Protein AF-A0A7W0KG29-F1 (afdb_monomer)

Sequence (65 aa):
MDGTLYRDGEAFAIRFERILQHPIDRVWAALTERDRLAEWLGDVEIELRPGGAIRIVFSGVEPSA

Structure (mmCIF, N/CA/C/O backbone):
data_AF-A0A7W0KG29-F1
#
_entry.id   AF-A0A7W0KG29-F1
#
loop_
_atom_site.group_PDB
_atom_site.id
_atom_site.type_symbol
_atom_site.label_atom_id
_atom_site.label_alt_id
_atom_site.label_comp_id
_atom_site.label_asym_id
_atom_site.label_entity_id
_atom_site.label_seq_id
_atom_site.pdbx_PDB_ins_code
_atom_site.Cartn_x
_atom_site.Cartn_y
_atom_site.Cartn_z
_atom_site.occupancy
_atom_site.B_iso_or_equiv
_atom_site.auth_seq_id
_atom_site.auth_comp_id
_atom_site.auth_asym_id
_atom_site.auth_atom_id
_atom_site.pdbx_PDB_model_num
ATOM 1 N N . MET A 1 1 ? -6.290 14.029 5.533 1.00 65.38 1 MET A N 1
ATOM 2 C CA . MET A 1 1 ? -6.999 12.812 5.083 1.00 65.38 1 MET A CA 1
ATOM 3 C C . MET A 1 1 ? -7.635 12.190 6.307 1.00 65.38 1 MET A C 1
ATOM 5 O O . MET A 1 1 ? -6.895 11.910 7.240 1.00 65.38 1 MET A O 1
ATOM 9 N N . ASP A 1 2 ? -8.948 11.965 6.304 1.00 86.81 2 ASP A N 1
ATOM 10 C CA . ASP A 1 2 ? -9.635 11.408 7.476 1.00 86.81 2 ASP A CA 1
ATOM 11 C C . ASP A 1 2 ? -9.648 9.878 7.401 1.00 86.81 2 ASP A C 1
ATOM 13 O O . ASP A 1 2 ? -9.956 9.295 6.352 1.00 86.81 2 ASP A O 1
ATOM 17 N N . GLY A 1 3 ? -9.259 9.234 8.496 1.00 92.62 3 GLY A N 1
ATOM 18 C CA . GLY A 1 3 ? -9.309 7.790 8.692 1.00 92.62 3 GLY A CA 1
ATOM 19 C C . GLY A 1 3 ? -9.880 7.494 10.071 1.00 92.62 3 GLY A C 1
ATOM 20 O O . GLY A 1 3 ? -9.719 8.289 10.996 1.00 92.62 3 GLY A O 1
ATOM 21 N N . THR A 1 4 ? -10.567 6.367 10.213 1.00 96.56 4 THR A N 1
ATOM 22 C CA . THR A 1 4 ? -11.117 5.951 11.506 1.00 96.56 4 THR A CA 1
ATOM 23 C C . THR A 1 4 ? -10.144 4.989 12.170 1.00 96.56 4 THR A C 1
ATOM 25 O O . THR A 1 4 ? -9.867 3.921 11.622 1.00 96.56 4 THR A O 1
ATOM 28 N N . LEU A 1 5 ? -9.632 5.374 13.341 1.00 96.94 5 LEU A N 1
ATOM 29 C CA . LEU A 1 5 ? -8.850 4.511 14.223 1.00 96.94 5 LEU A CA 1
ATOM 30 C C . LEU A 1 5 ? -9.798 3.760 15.159 1.00 96.94 5 LEU A C 1
ATOM 32 O O . LEU A 1 5 ? -10.640 4.374 15.813 1.00 96.94 5 LEU A O 1
ATOM 36 N N . TYR A 1 6 ? -9.648 2.445 15.249 1.00 96.50 6 TYR A N 1
ATOM 37 C CA . TYR A 1 6 ? -10.410 1.6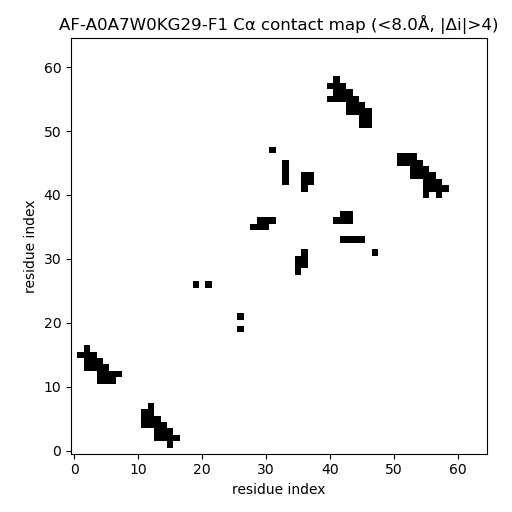10 16.172 1.00 96.50 6 TYR A CA 1
ATOM 38 C C . TYR A 1 6 ? -9.534 0.488 16.724 1.00 96.50 6 TYR A C 1
ATOM 40 O O . TYR A 1 6 ? -8.485 0.154 16.171 1.00 96.50 6 TYR A O 1
ATOM 48 N N . ARG A 1 7 ? -9.946 -0.066 17.865 1.00 97.25 7 ARG A N 1
ATOM 49 C CA . ARG A 1 7 ? -9.269 -1.208 18.478 1.00 97.25 7 ARG A CA 1
ATOM 50 C C . ARG A 1 7 ? -9.742 -2.499 17.813 1.00 97.25 7 ARG A C 1
ATOM 52 O O . ARG A 1 7 ? -10.947 -2.693 17.681 1.00 97.25 7 ARG A O 1
ATOM 59 N N . ASP A 1 8 ? -8.805 -3.360 17.436 1.00 96.81 8 ASP A N 1
ATOM 60 C CA . ASP A 1 8 ? -9.055 -4.676 16.843 1.00 96.81 8 ASP A CA 1
ATOM 61 C C . ASP A 1 8 ? -8.346 -5.747 17.685 1.00 96.81 8 ASP A C 1
ATOM 63 O O . ASP A 1 8 ? -7.147 -5.998 17.551 1.00 96.81 8 ASP A O 1
ATOM 67 N N . GLY A 1 9 ? -9.074 -6.296 18.663 1.00 95.88 9 GLY A N 1
ATOM 68 C CA . GLY A 1 9 ? -8.518 -7.193 19.676 1.00 95.88 9 GLY A CA 1
ATOM 69 C C . GLY A 1 9 ? -7.417 -6.528 20.511 1.00 95.88 9 GLY A C 1
ATOM 70 O O . GLY A 1 9 ? -7.659 -5.553 21.231 1.00 95.88 9 GLY A O 1
ATOM 71 N N . GLU A 1 10 ? -6.205 -7.076 20.428 1.00 97.25 10 GLU A N 1
ATOM 72 C CA . GLU A 1 10 ? -5.010 -6.534 21.087 1.00 97.25 10 GLU A CA 1
ATOM 73 C C . GLU A 1 10 ? -4.299 -5.451 20.256 1.00 97.25 10 GLU A C 1
ATOM 75 O O . GLU A 1 10 ? -3.432 -4.752 20.781 1.00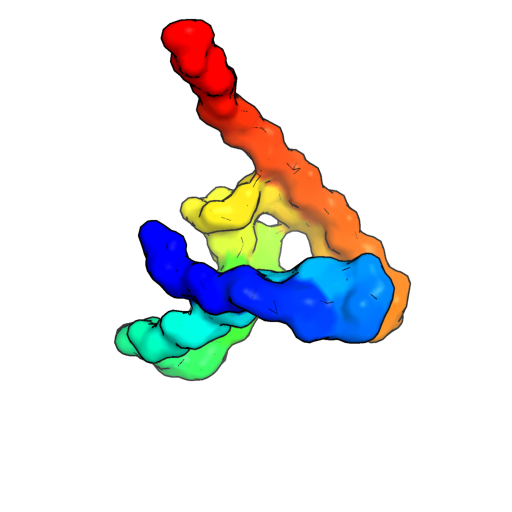 97.25 10 GLU A O 1
ATOM 80 N N . ALA A 1 11 ? -4.685 -5.272 18.989 1.00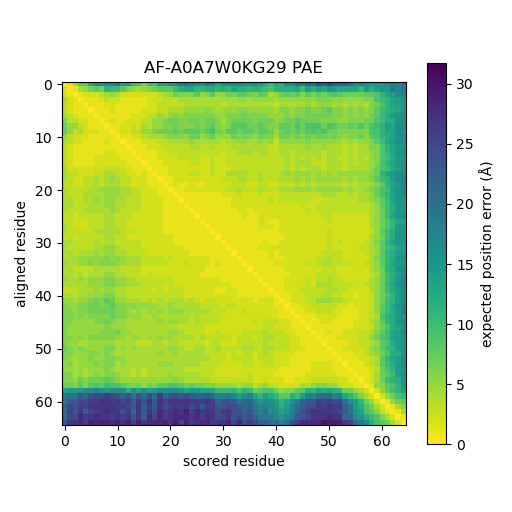 97.19 11 ALA A N 1
ATOM 81 C CA . ALA A 1 11 ? -4.090 -4.318 18.061 1.00 97.19 11 ALA A CA 1
ATOM 82 C C . ALA A 1 11 ? -4.976 -3.077 17.840 1.00 97.19 11 ALA A C 1
ATOM 84 O O . ALA A 1 11 ? -6.108 -2.971 18.321 1.00 97.19 11 ALA A O 1
ATOM 85 N N . PHE A 1 12 ? -4.443 -2.120 17.082 1.00 97.50 12 PHE A N 1
ATOM 86 C CA . PHE A 1 12 ? -5.199 -1.001 16.528 1.00 97.50 12 PHE A CA 1
ATOM 87 C C . PHE A 1 12 ? -5.247 -1.119 15.009 1.00 97.50 12 PHE A C 1
ATOM 89 O O . PHE A 1 12 ? -4.245 -1.448 14.376 1.00 97.50 12 PHE A O 1
ATOM 96 N N . ALA A 1 13 ? -6.399 -0.795 14.434 1.00 97.00 13 ALA A N 1
ATOM 97 C CA . ALA A 1 13 ? -6.615 -0.767 13.000 1.00 97.00 13 ALA A CA 1
ATOM 98 C C . ALA A 1 13 ? -7.043 0.634 12.557 1.00 97.00 13 ALA A C 1
ATOM 100 O O . ALA A 1 13 ? -7.783 1.333 13.254 1.00 97.00 13 ALA A O 1
ATOM 101 N N . ILE A 1 14 ? -6.583 1.035 11.372 1.00 96.62 14 ILE A N 1
ATOM 102 C CA . ILE A 1 14 ? -7.018 2.259 10.702 1.00 96.62 14 ILE A CA 1
ATOM 103 C C . ILE A 1 14 ? -7.758 1.897 9.417 1.00 96.62 14 ILE A C 1
ATOM 105 O O . ILE A 1 14 ? -7.283 1.084 8.624 1.00 96.62 14 ILE A O 1
ATOM 109 N N . ARG A 1 15 ? -8.936 2.491 9.206 1.00 95.69 15 ARG A N 1
ATOM 110 C CA . ARG A 1 15 ? -9.728 2.312 7.983 1.00 95.69 15 ARG A CA 1
ATOM 111 C C . ARG A 1 15 ? -9.811 3.617 7.207 1.00 95.69 15 ARG A C 1
ATOM 113 O O . ARG A 1 15 ? -10.226 4.646 7.740 1.00 95.69 15 ARG A O 1
ATOM 120 N N . PHE A 1 16 ? -9.461 3.533 5.928 1.00 95.56 16 PHE A N 1
ATOM 121 C CA . PHE A 1 16 ? -9.667 4.584 4.943 1.00 95.56 16 PHE A CA 1
ATOM 122 C C . PHE A 1 16 ? -10.658 4.092 3.889 1.00 95.56 16 PHE A C 1
ATOM 124 O O . PHE A 1 16 ? -10.495 3.004 3.344 1.00 95.56 16 PHE A O 1
ATOM 131 N N . GLU A 1 17 ? -11.662 4.907 3.576 1.00 94.88 17 GLU A N 1
ATOM 132 C CA . GLU A 1 17 ? -12.588 4.671 2.466 1.00 94.88 17 GLU A CA 1
ATOM 133 C C . GLU A 1 17 ? -12.517 5.835 1.490 1.00 94.88 17 GLU A C 1
ATOM 135 O O . GLU A 1 17 ? -12.572 6.998 1.898 1.00 94.88 17 GLU A O 1
ATOM 140 N N . ARG A 1 18 ? -12.357 5.534 0.200 1.00 90.94 18 ARG A N 1
ATOM 141 C CA . ARG A 1 18 ? -12.235 6.542 -0.856 1.00 90.94 18 ARG A CA 1
ATOM 142 C C . ARG A 1 18 ? -13.008 6.099 -2.086 1.00 90.94 18 ARG A C 1
ATOM 144 O O . ARG A 1 18 ? -12.883 4.960 -2.524 1.00 90.94 18 ARG A O 1
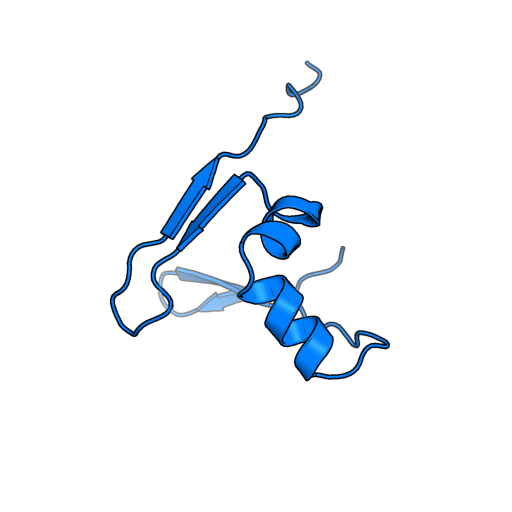ATOM 151 N N . ILE A 1 19 ? -13.756 7.033 -2.664 1.00 95.00 19 ILE A N 1
ATOM 152 C CA . ILE A 1 19 ? -14.318 6.891 -4.004 1.00 95.00 19 ILE A CA 1
ATOM 153 C C . ILE A 1 19 ? -13.351 7.591 -4.953 1.00 95.00 19 ILE A C 1
ATOM 155 O O . ILE A 1 19 ? -13.239 8.816 -4.942 1.00 95.00 19 ILE A O 1
ATOM 159 N N . LEU A 1 20 ? -12.624 6.809 -5.746 1.00 95.00 20 LEU A N 1
ATOM 160 C CA . LEU A 1 20 ? -11.740 7.331 -6.781 1.00 95.00 20 LEU A CA 1
ATOM 161 C C . LEU A 1 20 ? -12.529 7.440 -8.086 1.00 95.00 20 LEU A C 1
ATOM 163 O O . LEU A 1 20 ? -13.150 6.471 -8.515 1.00 95.00 20 LEU A O 1
ATOM 167 N N . GLN A 1 21 ? -12.496 8.605 -8.736 1.00 97.12 21 GLN A N 1
ATOM 168 C CA . GLN A 1 21 ? -13.165 8.840 -10.024 1.00 97.12 21 GLN A CA 1
ATOM 169 C C . GLN A 1 21 ? -12.368 8.241 -11.197 1.00 97.12 21 GLN A C 1
ATOM 171 O O . GLN A 1 21 ? -12.085 8.902 -12.196 1.00 97.12 21 GLN A O 1
ATOM 176 N N . HIS A 1 22 ? -11.970 6.978 -11.061 1.00 96.81 22 HIS A N 1
ATOM 177 C CA . HIS A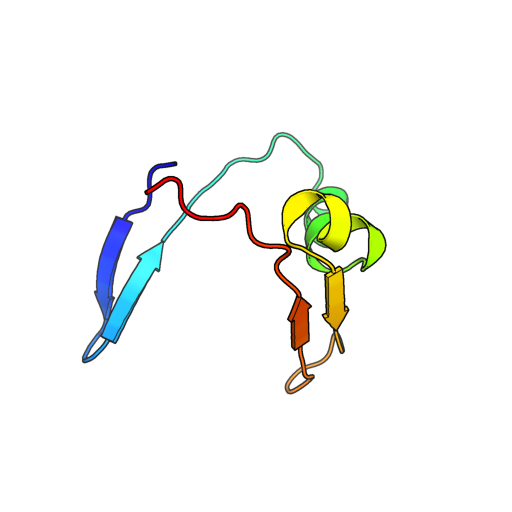 1 22 ? -11.167 6.245 -12.029 1.00 96.81 22 HIS A CA 1
ATOM 178 C C . HIS A 1 22 ? -11.704 4.821 -12.211 1.00 96.81 22 HIS A C 1
ATOM 180 O O . HIS A 1 22 ? -12.222 4.242 -11.256 1.00 96.81 22 HIS A O 1
ATOM 186 N N . PRO A 1 23 ? -11.567 4.234 -13.416 1.00 98.00 23 PRO A N 1
ATOM 187 C CA . PRO A 1 23 ? -11.860 2.821 -13.629 1.00 98.00 23 PRO A CA 1
ATOM 188 C C . PRO A 1 23 ? -11.043 1.931 -12.690 1.00 98.00 23 PRO A C 1
ATOM 190 O O . PRO A 1 23 ? -9.895 2.255 -12.372 1.00 98.00 23 PRO A O 1
ATOM 193 N N . ILE A 1 24 ? -11.611 0.788 -12.300 1.00 97.31 24 ILE A N 1
ATOM 194 C CA . ILE A 1 24 ? -10.969 -0.145 -11.365 1.00 97.31 24 ILE A CA 1
ATOM 195 C C . ILE A 1 24 ? -9.595 -0.609 -11.857 1.00 97.31 24 ILE A C 1
ATOM 197 O O . ILE A 1 24 ? -8.663 -0.655 -11.064 1.00 97.31 24 ILE A O 1
ATOM 201 N N . ASP A 1 25 ? -9.433 -0.823 -13.164 1.00 98.12 25 ASP A N 1
ATOM 202 C CA . ASP A 1 25 ? -8.159 -1.247 -13.757 1.00 98.12 25 ASP A CA 1
ATOM 203 C C . ASP A 1 25 ? -7.059 -0.200 -13.560 1.00 98.12 25 ASP A C 1
ATOM 205 O O . ASP A 1 25 ? -5.910 -0.537 -13.290 1.00 98.12 25 ASP A O 1
ATOM 209 N N . ARG A 1 26 ? -7.414 1.091 -13.614 1.00 97.50 26 ARG A N 1
ATOM 210 C CA . ARG A 1 26 ? -6.464 2.182 -13.368 1.00 97.50 26 ARG A CA 1
ATOM 211 C C . ARG A 1 26 ? -6.068 2.258 -11.897 1.00 97.50 26 ARG A C 1
ATOM 213 O O . ARG A 1 26 ? -4.913 2.536 -11.591 1.00 97.50 26 ARG A O 1
ATOM 220 N N . VAL A 1 27 ? -7.018 2.018 -10.994 1.00 97.19 27 VAL A N 1
ATOM 221 C CA . VAL A 1 27 ? -6.735 1.947 -9.555 1.00 97.19 27 VAL A CA 1
ATOM 222 C C . VAL A 1 27 ? -5.850 0.738 -9.257 1.00 97.19 27 VAL A C 1
ATOM 224 O O . VAL A 1 27 ? -4.881 0.861 -8.519 1.00 97.19 27 VAL A O 1
ATOM 227 N N . TRP A 1 28 ? -6.128 -0.409 -9.873 1.00 96.81 28 TRP A N 1
ATOM 228 C CA . TRP A 1 28 ? -5.332 -1.619 -9.706 1.00 96.81 28 TRP A CA 1
ATOM 229 C C . TRP A 1 28 ? -3.902 -1.453 -10.229 1.00 96.81 28 TRP A C 1
ATOM 231 O O . TRP A 1 28 ? -2.953 -1.808 -9.529 1.00 96.81 28 TRP A O 1
ATOM 241 N N . ALA A 1 29 ? -3.730 -0.840 -11.403 1.00 96.94 29 ALA A N 1
ATOM 242 C CA . ALA A 1 29 ? -2.419 -0.488 -11.944 1.00 96.94 29 ALA A CA 1
ATOM 243 C C . ALA A 1 29 ? -1.624 0.400 -10.972 1.00 96.94 29 ALA A C 1
ATOM 245 O O . ALA A 1 29 ? -0.459 0.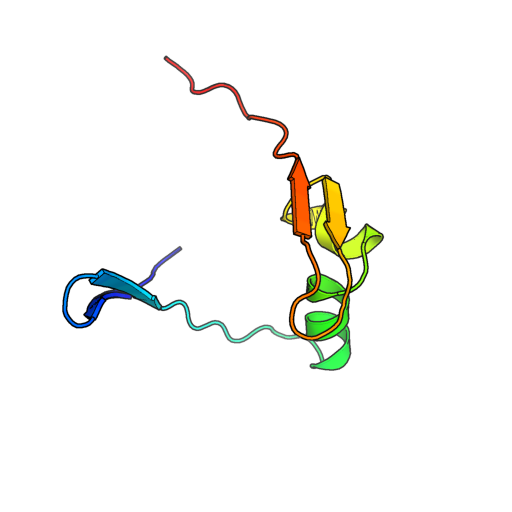125 -10.702 1.00 96.94 29 ALA A O 1
ATOM 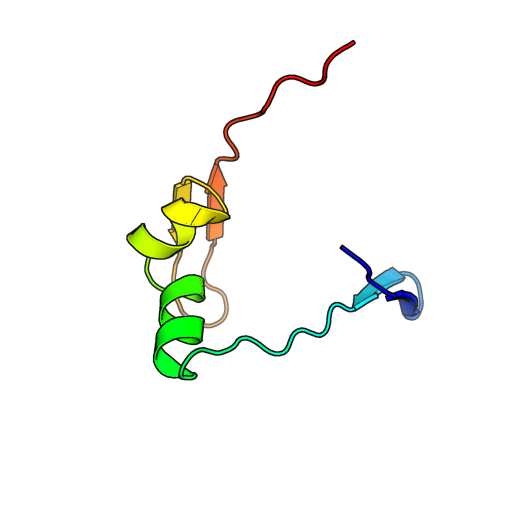246 N N . ALA A 1 30 ? -2.270 1.393 -10.348 1.00 95.50 30 ALA A N 1
ATOM 247 C CA . ALA A 1 30 ? -1.633 2.257 -9.350 1.00 95.50 30 ALA A CA 1
ATOM 248 C C . ALA A 1 30 ? -1.142 1.522 -8.086 1.00 95.50 30 ALA A C 1
ATOM 250 O O . ALA A 1 30 ? -0.304 2.057 -7.360 1.00 95.50 30 ALA A O 1
ATOM 251 N N . LEU A 1 31 ? -1.656 0.316 -7.824 1.00 93.56 31 LEU A N 1
ATOM 252 C CA . LEU A 1 31 ? -1.293 -0.522 -6.678 1.00 93.56 31 LEU A CA 1
ATOM 253 C C . LEU A 1 31 ? -0.328 -1.663 -7.030 1.00 93.56 31 LEU A C 1
ATOM 255 O O . LEU A 1 31 ? 0.214 -2.290 -6.122 1.00 93.56 31 LEU A O 1
ATOM 259 N N . THR A 1 32 ? -0.142 -1.973 -8.315 1.00 93.94 32 THR A N 1
ATOM 260 C CA . THR A 1 32 ? 0.567 -3.189 -8.751 1.00 93.94 32 THR A CA 1
ATOM 261 C C . THR A 1 32 ? 1.673 -2.935 -9.770 1.00 93.94 32 THR A C 1
ATOM 263 O O . THR A 1 32 ? 2.644 -3.688 -9.810 1.00 93.94 32 THR A O 1
ATOM 266 N N . GLU A 1 33 ? 1.598 -1.867 -10.561 1.00 94.44 33 GLU A N 1
ATOM 267 C CA . GLU A 1 33 ? 2.652 -1.503 -11.505 1.00 94.44 33 GLU A CA 1
ATOM 268 C C . GLU A 1 33 ? 3.734 -0.683 -10.795 1.00 94.44 33 GLU A C 1
ATOM 270 O O . GLU A 1 33 ? 3.448 0.359 -10.201 1.00 94.44 33 GLU A O 1
ATOM 275 N N . ARG A 1 34 ? 4.993 -1.135 -10.882 1.00 92.00 34 ARG A N 1
ATOM 276 C 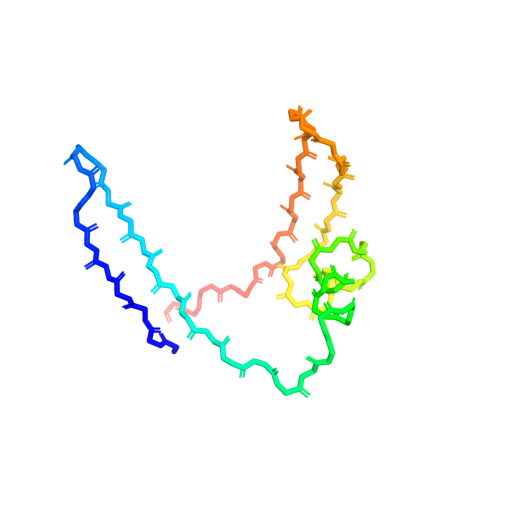CA . ARG A 1 34 ? 6.150 -0.491 -10.234 1.00 92.00 34 ARG A CA 1
ATOM 277 C C . ARG A 1 34 ? 6.229 1.005 -10.549 1.00 92.00 34 ARG A C 1
ATOM 279 O O . ARG A 1 34 ? 6.304 1.813 -9.629 1.00 92.00 34 ARG A O 1
ATOM 286 N N . ASP A 1 35 ? 6.157 1.361 -11.830 1.00 92.56 35 ASP A N 1
ATOM 287 C CA . ASP A 1 35 ? 6.279 2.754 -12.274 1.00 92.56 35 ASP A CA 1
ATOM 288 C C . ASP A 1 35 ? 5.151 3.631 -11.715 1.00 92.56 35 ASP A C 1
ATOM 290 O O . ASP A 1 35 ? 5.374 4.796 -11.405 1.00 92.56 35 ASP A O 1
ATOM 294 N N . ARG A 1 36 ? 3.952 3.066 -11.515 1.00 95.12 36 ARG A N 1
ATOM 295 C CA . ARG A 1 36 ? 2.808 3.782 -10.937 1.00 95.12 36 ARG A CA 1
ATOM 296 C C . ARG A 1 36 ? 2.902 3.920 -9.426 1.00 95.12 36 ARG A C 1
ATOM 298 O O . ARG A 1 36 ? 2.541 4.964 -8.896 1.00 95.12 36 ARG A O 1
ATOM 305 N N . LEU A 1 37 ? 3.389 2.896 -8.731 1.00 93.75 37 LEU A N 1
ATOM 306 C CA . LEU A 1 37 ? 3.659 2.962 -7.293 1.00 93.75 37 LEU A CA 1
ATOM 307 C C . LEU A 1 37 ? 4.702 4.045 -6.974 1.00 93.75 37 LEU A C 1
ATOM 309 O O . LEU A 1 37 ? 4.535 4.782 -6.001 1.00 93.75 37 LEU A O 1
ATOM 313 N N . ALA A 1 38 ? 5.715 4.200 -7.832 1.00 91.12 38 ALA A N 1
ATOM 314 C CA . ALA A 1 38 ? 6.731 5.246 -7.713 1.00 91.12 38 ALA A CA 1
ATOM 315 C C . ALA A 1 38 ? 6.167 6.675 -7.779 1.00 91.12 38 ALA A C 1
ATOM 317 O O . ALA A 1 38 ? 6.752 7.583 -7.191 1.00 91.12 38 ALA A O 1
ATOM 318 N N . GLU A 1 39 ? 5.018 6.884 -8.430 1.00 92.00 39 GLU A N 1
ATOM 319 C CA . GLU A 1 39 ? 4.391 8.208 -8.532 1.00 92.00 39 GLU A CA 1
ATOM 320 C C . GLU A 1 39 ? 3.818 8.712 -7.193 1.00 92.00 39 GLU A C 1
ATOM 322 O O . GLU A 1 39 ? 3.672 9.922 -7.019 1.00 92.00 39 GLU A O 1
ATOM 327 N N . TRP A 1 40 ? 3.463 7.823 -6.252 1.00 91.19 40 TRP A N 1
ATOM 328 C CA . TRP A 1 40 ? 2.719 8.230 -5.049 1.00 91.19 40 TRP A CA 1
ATOM 329 C C . TRP A 1 40 ? 3.135 7.559 -3.734 1.00 91.19 40 TRP A C 1
ATOM 331 O O . TRP A 1 40 ? 2.852 8.117 -2.673 1.00 91.19 40 TRP A O 1
ATOM 341 N N . LEU A 1 41 ? 3.781 6.389 -3.770 1.00 91.50 41 LEU A N 1
ATOM 342 C CA . LEU A 1 41 ? 4.185 5.646 -2.571 1.00 91.50 41 LEU A CA 1
ATOM 343 C C . LEU A 1 41 ? 5.690 5.758 -2.292 1.00 91.50 41 LEU A C 1
ATOM 345 O O . LEU A 1 41 ? 6.085 5.991 -1.152 1.00 91.50 41 LEU A O 1
ATOM 349 N N . GLY A 1 42 ? 6.520 5.591 -3.322 1.00 91.44 42 GLY A N 1
ATOM 350 C CA . GLY A 1 42 ? 7.984 5.558 -3.227 1.00 91.44 42 GLY A CA 1
ATOM 351 C C . GLY A 1 42 ? 8.585 4.565 -4.220 1.00 91.44 42 GLY A C 1
ATOM 352 O O . GLY A 1 42 ? 7.851 3.928 -4.968 1.00 91.44 42 GLY A O 1
ATOM 353 N N . ASP A 1 43 ? 9.908 4.400 -4.234 1.00 92.00 43 ASP A N 1
ATOM 354 C CA . ASP A 1 43 ? 10.535 3.370 -5.075 1.00 92.00 43 ASP A CA 1
ATOM 355 C C . ASP A 1 43 ? 10.204 1.976 -4.511 1.00 92.00 43 ASP A C 1
ATOM 357 O O . ASP A 1 43 ? 10.495 1.687 -3.345 1.00 92.00 43 ASP A O 1
ATOM 361 N N . VAL A 1 44 ? 9.533 1.140 -5.314 1.00 93.19 44 VAL A N 1
ATOM 362 C CA . VAL A 1 44 ? 8.982 -0.152 -4.881 1.00 93.19 44 VAL A CA 1
ATOM 363 C C . VAL A 1 44 ? 9.567 -1.313 -5.675 1.00 93.19 44 VAL A C 1
ATOM 365 O O . VAL A 1 44 ? 9.507 -1.366 -6.901 1.00 93.19 44 VAL A O 1
ATOM 368 N N . GLU A 1 45 ? 10.000 -2.340 -4.952 1.00 92.62 45 GLU A N 1
ATOM 369 C CA . GLU A 1 45 ? 10.200 -3.681 -5.492 1.00 92.62 45 GLU A CA 1
ATOM 370 C C . GLU A 1 45 ? 9.157 -4.624 -4.896 1.00 92.62 45 GLU A C 1
ATOM 372 O O . GLU A 1 45 ? 9.047 -4.734 -3.675 1.00 92.62 45 GLU A O 1
ATOM 377 N N . ILE A 1 46 ? 8.375 -5.296 -5.744 1.00 91.75 46 ILE A N 1
ATOM 378 C CA . ILE A 1 46 ? 7.250 -6.126 -5.305 1.00 91.75 46 ILE A CA 1
ATOM 379 C C . ILE A 1 46 ? 7.179 -7.452 -6.064 1.00 91.75 46 ILE A C 1
ATOM 381 O O . ILE A 1 46 ? 7.307 -7.498 -7.287 1.00 91.75 46 ILE A O 1
ATOM 385 N N . GLU A 1 47 ? 6.921 -8.532 -5.328 1.00 94.62 47 GLU A N 1
ATOM 386 C CA . GLU A 1 47 ? 6.540 -9.834 -5.873 1.00 94.62 47 GLU A CA 1
ATOM 387 C C . GLU A 1 47 ? 5.018 -10.017 -5.755 1.00 94.62 47 GLU A C 1
ATOM 389 O O . GLU A 1 47 ? 4.506 -10.342 -4.684 1.00 94.62 47 GLU A O 1
ATOM 394 N N . LEU A 1 48 ? 4.277 -9.826 -6.853 1.00 92.31 48 LEU A N 1
ATOM 395 C CA . LEU A 1 48 ? 2.805 -9.875 -6.886 1.00 92.31 48 LEU A CA 1
ATOM 396 C C . LEU A 1 48 ? 2.242 -11.304 -6.821 1.00 92.31 48 LEU A C 1
ATOM 398 O O . LEU A 1 48 ? 1.611 -11.805 -7.751 1.00 92.31 48 LEU A O 1
ATOM 402 N N . ARG A 1 49 ? 2.479 -11.976 -5.700 1.00 94.50 49 ARG A N 1
ATOM 403 C CA . ARG A 1 49 ? 1.952 -13.306 -5.394 1.00 94.50 49 ARG A CA 1
ATOM 404 C C . ARG A 1 49 ? 1.689 -13.437 -3.893 1.00 94.50 49 ARG A C 1
ATOM 406 O O . ARG A 1 49 ? 2.345 -12.759 -3.100 1.00 94.50 49 ARG A O 1
ATOM 413 N N . PRO A 1 50 ? 0.795 -14.342 -3.466 1.00 96.12 50 PRO A N 1
ATOM 414 C CA . PRO A 1 50 ? 0.653 -14.672 -2.053 1.00 96.12 50 PRO A CA 1
ATOM 415 C C . PRO A 1 50 ? 2.002 -15.071 -1.429 1.00 96.12 50 PRO A C 1
ATOM 417 O O . PRO A 1 50 ? 2.744 -15.883 -1.989 1.00 96.12 50 PRO A O 1
ATOM 420 N N . GLY A 1 51 ? 2.332 -14.459 -0.288 1.00 97.00 51 GLY A N 1
ATOM 421 C CA . GLY A 1 51 ? 3.614 -14.648 0.402 1.00 97.00 51 GLY A CA 1
ATOM 422 C C . GLY A 1 51 ? 4.832 -14.028 -0.299 1.00 97.00 51 GLY A C 1
ATOM 423 O O . GLY A 1 51 ? 5.959 -14.363 0.060 1.00 97.00 51 GLY A O 1
ATOM 424 N N . GLY A 1 52 ? 4.633 -13.188 -1.319 1.00 95.94 52 GLY A N 1
ATOM 425 C CA . GLY A 1 52 ? 5.695 -12.406 -1.952 1.00 95.94 52 GLY A CA 1
ATOM 426 C C . GLY A 1 52 ? 6.188 -11.265 -1.059 1.00 95.94 52 GLY A C 1
ATOM 427 O O . GLY A 1 52 ? 5.453 -10.761 -0.208 1.00 95.94 52 GLY A O 1
ATOM 428 N N . ALA A 1 53 ? 7.446 -10.868 -1.245 1.00 96.00 53 ALA A N 1
ATOM 429 C CA . ALA A 1 53 ? 8.040 -9.753 -0.515 1.00 96.00 53 ALA A CA 1
ATOM 430 C C . ALA A 1 53 ? 7.740 -8.401 -1.186 1.00 96.00 53 ALA A C 1
ATOM 432 O O . ALA A 1 53 ? 7.591 -8.311 -2.407 1.00 96.00 53 ALA A O 1
ATOM 433 N N . ILE A 1 54 ? 7.712 -7.342 -0.372 1.00 93.00 54 ILE A N 1
ATOM 434 C CA . ILE A 1 54 ? 7.686 -5.947 -0.817 1.00 93.00 54 ILE A CA 1
ATOM 435 C C . ILE A 1 54 ? 8.817 -5.173 -0.133 1.00 93.00 54 ILE A C 1
ATOM 437 O O . ILE A 1 54 ? 9.029 -5.299 1.074 1.00 93.00 54 ILE A O 1
ATOM 441 N N . ARG A 1 55 ? 9.545 -4.369 -0.906 1.00 94.06 55 ARG A N 1
ATOM 442 C CA . ARG A 1 55 ? 10.529 -3.395 -0.426 1.00 94.06 55 ARG A CA 1
ATOM 443 C C . ARG A 1 55 ? 10.104 -2.022 -0.919 1.00 94.06 55 ARG A C 1
ATOM 445 O O . ARG A 1 55 ? 9.898 -1.852 -2.114 1.00 94.06 55 ARG A O 1
ATOM 452 N N . ILE A 1 56 ? 9.988 -1.066 -0.002 1.00 93.50 56 ILE A N 1
ATOM 453 C CA . ILE A 1 56 ? 9.639 0.322 -0.314 1.00 93.50 56 ILE A CA 1
ATOM 454 C C . ILE A 1 56 ? 10.749 1.216 0.225 1.00 93.50 56 ILE A C 1
ATOM 456 O O . ILE A 1 56 ? 11.095 1.124 1.405 1.00 93.50 56 ILE A O 1
ATOM 460 N N . VAL A 1 57 ? 11.296 2.076 -0.629 1.00 91.75 57 VAL A N 1
ATOM 461 C CA . VAL A 1 57 ? 12.225 3.133 -0.233 1.00 91.75 57 VAL A CA 1
ATOM 462 C C . VAL A 1 57 ? 11.461 4.449 -0.211 1.00 91.75 57 VAL A C 1
ATOM 464 O O . VAL A 1 57 ? 11.097 5.000 -1.249 1.00 91.75 57 VAL A O 1
ATOM 467 N N . PHE A 1 58 ? 11.214 4.951 0.996 1.00 84.25 58 PHE A N 1
ATOM 468 C CA . PHE A 1 58 ? 10.645 6.277 1.199 1.00 84.25 58 PHE A CA 1
ATOM 469 C C . PHE A 1 58 ? 11.777 7.304 1.180 1.00 84.25 58 PHE A C 1
ATOM 471 O O . PHE A 1 58 ? 12.605 7.341 2.092 1.00 84.25 58 PHE A O 1
ATOM 478 N N . SER A 1 59 ? 11.829 8.146 0.152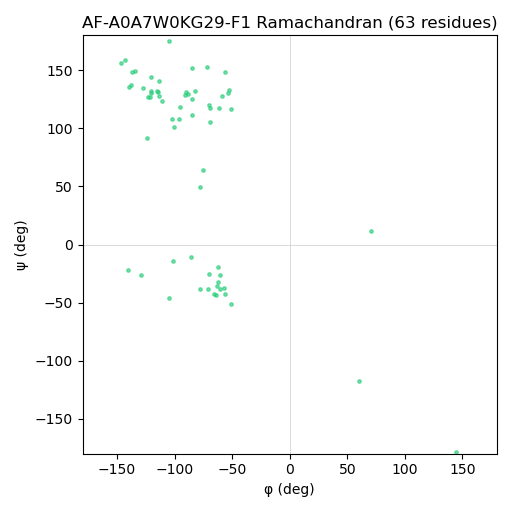 1.00 74.12 59 SER A N 1
ATOM 479 C CA . SER A 1 59 ? 12.684 9.334 0.150 1.00 74.12 59 SER A CA 1
ATOM 480 C C . SER A 1 59 ? 12.108 10.311 1.175 1.00 74.12 59 SER A C 1
ATOM 482 O O . SER A 1 59 ? 11.045 10.891 0.961 1.00 74.12 59 SER A O 1
ATOM 484 N N . GLY A 1 60 ? 12.758 10.435 2.331 1.00 61.66 60 GLY A N 1
ATOM 485 C CA . GLY A 1 60 ? 12.284 11.304 3.401 1.00 61.66 60 GLY A CA 1
ATOM 486 C C . GLY A 1 60 ? 12.181 12.756 2.935 1.00 61.66 60 GLY A C 1
ATOM 487 O O . GLY A 1 60 ? 13.155 13.326 2.451 1.00 61.66 60 GLY A O 1
ATOM 488 N N . VAL A 1 61 ? 11.018 13.378 3.134 1.00 59.84 61 VAL A N 1
ATOM 489 C CA . VAL A 1 61 ? 11.012 14.804 3.469 1.00 59.84 61 VAL A CA 1
ATOM 490 C C . VAL A 1 61 ? 11.603 14.864 4.873 1.00 59.84 61 VAL A C 1
ATOM 492 O O . VAL A 1 61 ? 11.061 14.235 5.784 1.00 59.84 61 VAL A O 1
ATOM 495 N N . GLU A 1 62 ? 12.748 15.529 5.033 1.00 53.53 62 GLU A N 1
ATOM 496 C CA . GLU A 1 62 ? 13.328 15.748 6.357 1.00 53.53 62 GLU A CA 1
ATOM 497 C C . GLU A 1 62 ? 12.258 16.371 7.265 1.00 53.53 62 GLU A C 1
ATOM 499 O O . GLU A 1 62 ? 11.560 17.296 6.831 1.00 53.53 62 GLU A O 1
ATOM 504 N N . PRO A 1 63 ? 12.070 15.878 8.501 1.00 50.66 63 PRO A N 1
ATOM 505 C CA . PRO A 1 63 ? 11.185 16.561 9.422 1.00 50.66 63 PRO A CA 1
ATOM 506 C C . PRO A 1 63 ? 11.767 17.957 9.645 1.00 50.66 63 PRO A C 1
ATOM 508 O O . PRO A 1 63 ? 12.885 18.092 10.139 1.00 50.66 63 PRO A O 1
ATOM 511 N N . SER A 1 64 ? 11.020 18.995 9.257 1.00 50.00 64 SER A N 1
ATOM 512 C CA . SER A 1 64 ? 11.260 20.342 9.772 1.00 50.00 64 SER A CA 1
ATOM 513 C C . SER A 1 64 ? 11.307 20.226 11.291 1.00 50.00 64 SER A C 1
ATOM 515 O O . SER A 1 64 ? 10.316 19.813 11.898 1.00 50.00 64 SER A O 1
ATOM 517 N N . ALA A 1 65 ? 12.470 20.534 11.863 1.00 51.28 65 ALA A N 1
ATOM 518 C CA . ALA A 1 65 ? 12.628 20.772 13.291 1.00 51.28 65 ALA A CA 1
ATOM 519 C C . ALA A 1 65 ? 11.697 21.897 13.770 1.00 51.28 65 ALA A C 1
ATOM 521 O O . ALA A 1 65 ? 11.284 22.729 12.922 1.00 51.28 65 ALA A O 1
#

Mean predicted aligned error: 5.87 Å

pLDDT: mean 90.08, std 12.5, range [50.0, 98.12]

Radius of gyration: 15.13 Å; Cα contacts (8 Å, |Δi|>4): 59; chains: 1; bounding box: 28×35×35 Å

Solvent-accessible surface area (backbone atoms only — not comparable to full-atom values): 4373 Å² total; per-residue (Å²): 136,86,62,52,76,46,79,52,89,96,47,75,45,75,49,74,87,82,88,69,101,60,60,67,69,60,56,50,40,44,73,69,37,53,77,45,27,44,76,79,73,26,54,54,50,75,43,97,51,94,93,44,60,75,49,74,48,70,82,74,77,74,79,81,125

Secondary structure (DSSP, 8-state):
---EEEEETTEEEEE-----SS-HHHHHHHHH-HHHHHTTT-EEEE--STT--EEEE--PPPPP-

Foldseek 3Di:
DDWDWDDDPPRIDIDDDDDDPDPPVVVVCCVPPQVNVCVPPARWDWDPDVVTDIDGDDPDPPPDD